Protein AF-A0AA39PSQ3-F1 (afdb_monomer)

Mean predicted aligned error: 8.63 Å

Radius of gyration: 18.93 Å; Cα contacts (8 Å, |Δi|>4): 96; chains: 1; bounding box: 42×69×36 Å

Solvent-accessible surface area (backbone atoms only — not comparable to full-atom values): 8737 Å² total; per-residue (Å²): 140,79,81,84,79,76,73,77,72,77,78,73,75,86,83,54,90,82,29,73,72,53,48,53,54,46,35,54,50,56,72,74,51,85,73,65,94,88,58,78,78,55,67,67,63,64,97,45,91,84,65,68,84,76,54,73,69,38,51,47,46,41,56,69,55,50,44,60,56,47,43,37,71,76,56,42,92,34,72,68,42,53,33,49,48,24,43,38,51,20,53,55,51,74,66,48,94,76,66,50,75,67,45,35,53,51,26,48,54,22,43,53,50,20,56,55,40,46,58,70,74,36,82,88,63,74,91,50,71,68,62,60,54,58,64,52,48,48,79,71,59,118

Organism: NCBI:txid153913

Structure (mmCIF, N/CA/C/O backbone):
data_AF-A0AA39PSQ3-F1
#
_entry.id   AF-A0AA39PSQ3-F1
#
loop_
_atom_site.group_PDB
_atom_site.id
_atom_site.type_symbol
_atom_site.label_atom_id
_atom_site.label_alt_id
_atom_site.label_comp_id
_atom_site.label_asym_id
_atom_site.label_entity_id
_atom_site.label_seq_id
_atom_site.pdbx_PDB_ins_code
_atom_site.Cartn_x
_atom_site.Cartn_y
_atom_site.Cartn_z
_atom_site.occupancy
_atom_site.B_iso_or_equiv
_atom_site.auth_seq_id
_atom_site.auth_comp_id
_atom_site.auth_asym_id
_atom_site.auth_atom_id
_atom_site.pdbx_PDB_model_num
ATOM 1 N N . MET A 1 1 ? -24.515 -46.353 19.311 1.00 41.97 1 MET A N 1
ATOM 2 C CA . MET A 1 1 ? -23.768 -46.010 18.084 1.00 41.97 1 MET A CA 1
ATOM 3 C C . MET A 1 1 ? -24.848 -45.648 17.089 1.00 41.97 1 MET A C 1
ATOM 5 O O . MET A 1 1 ? -25.590 -46.530 16.709 1.00 41.97 1 MET A O 1
ATOM 9 N N . GLU A 1 2 ? -25.235 -44.402 16.881 1.00 37.91 2 GLU A N 1
ATOM 10 C CA . GLU A 1 2 ? -24.428 -43.240 16.537 1.00 37.91 2 GLU A CA 1
ATOM 11 C C . GLU A 1 2 ? -25.300 -42.026 16.902 1.00 37.91 2 GLU A C 1
ATOM 13 O O . GLU A 1 2 ? -26.319 -41.775 16.267 1.00 37.91 2 GLU A O 1
ATOM 18 N N . SER A 1 3 ? -25.005 -41.344 18.006 1.00 34.75 3 SER A N 1
ATOM 19 C CA . SER A 1 3 ? -25.679 -40.088 18.333 1.00 34.75 3 SER A CA 1
ATOM 20 C C . SER A 1 3 ? -25.185 -39.029 17.356 1.00 34.75 3 SER A C 1
ATOM 22 O O . SER A 1 3 ? -23.983 -38.764 17.322 1.00 34.75 3 SER A O 1
ATOM 24 N N . ASP A 1 4 ? -26.105 -38.452 16.587 1.00 40.47 4 ASP A N 1
ATOM 25 C CA . ASP A 1 4 ? -25.915 -37.327 15.675 1.00 40.47 4 ASP A CA 1
ATOM 26 C C . ASP A 1 4 ? -25.220 -36.139 16.361 1.00 40.47 4 ASP A C 1
ATOM 28 O O . ASP A 1 4 ? -25.834 -35.175 16.816 1.00 40.47 4 ASP A O 1
ATOM 32 N N . VAL A 1 5 ? -23.887 -36.176 16.391 1.00 42.00 5 VAL A N 1
ATOM 33 C CA . VAL A 1 5 ? -23.027 -35.022 16.664 1.00 42.00 5 VAL A CA 1
ATOM 34 C C . VAL A 1 5 ? -22.916 -34.213 15.369 1.00 42.00 5 VAL A C 1
ATOM 36 O O . VAL A 1 5 ? -21.839 -34.019 14.810 1.00 42.00 5 VAL A O 1
ATOM 39 N N . LYS A 1 6 ? -24.041 -33.700 14.864 1.00 41.25 6 LYS A N 1
ATOM 40 C CA . LYS A 1 6 ? -24.018 -32.552 13.950 1.00 41.25 6 LYS A CA 1
ATOM 41 C C . LYS A 1 6 ? -23.976 -31.292 14.801 1.00 41.25 6 LYS A C 1
ATOM 43 O O . LYS A 1 6 ? -24.960 -30.592 14.993 1.00 41.25 6 LYS A O 1
ATOM 48 N N . LYS A 1 7 ? -22.782 -31.027 15.333 1.00 39.59 7 LYS A N 1
ATOM 49 C CA . LYS A 1 7 ? -22.413 -29.728 15.889 1.00 39.59 7 LYS A CA 1
ATOM 50 C C . LYS A 1 7 ? -22.456 -28.727 14.735 1.00 39.59 7 LYS A C 1
ATOM 52 O O . LYS A 1 7 ? -21.502 -28.642 13.959 1.00 39.59 7 LYS A O 1
ATOM 57 N N . GLU A 1 8 ? -23.580 -28.030 14.588 1.00 40.62 8 GLU A N 1
ATOM 58 C CA . GLU A 1 8 ? -23.670 -26.815 13.786 1.00 40.62 8 GLU A CA 1
ATOM 59 C C . GLU A 1 8 ? -22.524 -25.904 14.224 1.00 40.62 8 GLU A C 1
ATOM 61 O O . GLU A 1 8 ? -22.486 -25.384 15.338 1.00 40.62 8 GLU A O 1
ATOM 66 N N . ARG A 1 9 ? -21.506 -25.788 13.369 1.00 44.06 9 ARG A N 1
ATOM 67 C CA . ARG A 1 9 ? -20.491 -24.757 13.530 1.00 44.06 9 ARG A CA 1
ATOM 68 C C . ARG A 1 9 ? -21.210 -23.447 13.256 1.00 44.06 9 ARG A C 1
ATOM 70 O O . ARG A 1 9 ? -21.406 -23.103 12.091 1.00 44.06 9 ARG A O 1
ATOM 77 N N . GLU A 1 10 ? -21.624 -22.752 14.313 1.00 45.78 10 GLU A N 1
ATOM 78 C CA . GLU A 1 10 ? -21.962 -21.334 14.242 1.00 45.78 10 GLU A CA 1
ATOM 79 C C . GLU A 1 10 ? -20.878 -20.652 13.403 1.00 45.78 10 GLU A C 1
ATOM 81 O O . GLU A 1 10 ? -19.698 -20.638 13.767 1.00 45.78 10 GLU A O 1
ATOM 86 N N . LYS A 1 11 ? -21.249 -20.175 12.211 1.00 46.22 11 LYS A N 1
ATOM 87 C CA . LYS A 1 11 ? -20.331 -19.426 11.358 1.00 46.22 11 LYS A CA 1
ATOM 88 C C . LYS A 1 11 ? -19.983 -18.153 12.119 1.00 46.22 11 LYS A C 1
ATOM 90 O O . LYS A 1 11 ? -20.808 -17.246 12.209 1.00 46.22 11 LYS A O 1
ATOM 95 N N . ALA A 1 12 ? -18.781 -18.110 12.691 1.00 54.22 12 ALA A N 1
ATOM 96 C CA . ALA A 1 12 ? -18.248 -16.914 13.322 1.00 54.22 12 ALA A CA 1
ATOM 97 C C . ALA A 1 12 ? -18.408 -15.735 12.351 1.00 54.22 12 ALA A C 1
ATOM 99 O O . ALA A 1 12 ? -18.078 -15.852 11.167 1.00 54.22 12 ALA A O 1
ATOM 100 N N . LYS A 1 13 ? -18.968 -14.619 12.836 1.00 59.66 13 LYS A N 1
ATOM 101 C CA . LYS A 1 13 ? -19.128 -13.407 12.024 1.00 59.66 13 LYS A CA 1
ATOM 102 C C . LYS A 1 13 ? -17.762 -13.023 11.440 1.00 59.66 13 LYS A C 1
ATOM 104 O O . LYS A 1 13 ? -16.781 -13.048 12.186 1.00 59.66 13 LYS A O 1
ATOM 109 N N . PRO A 1 14 ? -17.682 -12.665 10.147 1.00 59.44 14 PRO A N 1
ATOM 110 C CA . PRO A 1 14 ? -16.418 -12.281 9.540 1.00 59.44 14 PRO A CA 1
ATOM 111 C C . PRO A 1 14 ? -15.842 -11.076 10.292 1.00 59.44 14 PRO A C 1
ATOM 113 O O . PRO A 1 14 ? -16.447 -10.004 10.349 1.00 59.44 14 PRO A O 1
ATOM 116 N N . CYS A 1 15 ? -14.685 -11.280 10.921 1.00 67.06 15 CYS A N 1
ATOM 117 C CA . CYS A 1 15 ? -13.948 -10.228 11.604 1.00 67.06 15 CYS A CA 1
ATOM 118 C C . CYS A 1 15 ? -13.103 -9.497 10.559 1.00 67.06 15 CYS A C 1
ATOM 120 O O . CYS A 1 15 ? -12.057 -9.984 10.129 1.00 67.06 15 CYS A O 1
ATOM 122 N N . HIS A 1 16 ? -13.593 -8.352 10.092 1.00 79.94 16 HIS A N 1
ATOM 123 C CA . HIS A 1 16 ? -12.875 -7.531 9.125 1.00 79.94 16 HIS A CA 1
ATOM 124 C C . HIS A 1 16 ? -11.819 -6.677 9.832 1.00 79.94 16 HIS A C 1
ATOM 126 O O . HIS A 1 16 ? -12.124 -5.967 10.786 1.00 79.94 16 HIS A O 1
ATOM 132 N N . VAL A 1 17 ? -10.587 -6.716 9.322 1.00 83.00 17 VAL A N 1
ATOM 133 C CA . VAL A 1 17 ? -9.443 -5.947 9.850 1.00 83.00 17 VAL A CA 1
ATOM 134 C C . VAL A 1 17 ? -9.703 -4.440 9.769 1.00 83.00 17 VAL A C 1
ATOM 136 O O . VAL A 1 17 ? -9.449 -3.714 10.722 1.00 83.00 17 VAL A O 1
ATOM 139 N N . LEU A 1 18 ? -10.300 -3.982 8.666 1.00 82.38 18 LEU A N 1
ATOM 140 C CA . LEU A 1 18 ? -10.872 -2.640 8.526 1.00 82.38 18 LEU A CA 1
ATOM 141 C C . LEU A 1 18 ? -12.378 -2.686 8.811 1.00 82.38 18 LEU A C 1
ATOM 143 O O . LEU A 1 18 ? -13.209 -2.450 7.937 1.00 82.38 18 LEU A O 1
ATOM 147 N N . GLY A 1 19 ? -12.727 -3.094 10.029 1.00 84.88 19 GLY A N 1
ATOM 148 C CA . GLY A 1 19 ? -14.108 -3.113 10.499 1.00 84.88 19 GLY A CA 1
ATOM 149 C C . GLY A 1 19 ? -14.673 -1.707 10.718 1.00 84.88 19 GLY A C 1
ATOM 150 O O . GLY A 1 19 ? -13.952 -0.711 10.683 1.00 84.88 19 GLY A O 1
ATOM 151 N N . LYS A 1 20 ? -15.979 -1.631 11.002 1.00 84.88 20 LYS A N 1
ATOM 152 C CA . LYS A 1 20 ? -16.702 -0.362 11.187 1.00 84.88 20 LYS A CA 1
ATOM 153 C C . LYS A 1 20 ? -16.042 0.559 12.223 1.00 84.88 20 LYS A C 1
ATOM 155 O O . LYS A 1 20 ? -15.812 1.721 11.921 1.00 84.88 20 LYS A O 1
ATOM 160 N N . SER A 1 21 ? -15.670 0.027 13.388 1.00 86.25 21 SER A N 1
ATOM 161 C CA . SER A 1 21 ? -15.029 0.809 14.456 1.00 86.25 21 SER A CA 1
ATOM 162 C C . SER A 1 21 ? -13.671 1.387 14.049 1.00 86.25 21 SER A C 1
ATOM 164 O O . SER A 1 21 ? -13.341 2.508 14.414 1.00 86.25 21 SER A O 1
ATOM 166 N N . VAL A 1 22 ? -12.885 0.639 13.270 1.00 87.50 22 VAL A N 1
ATOM 167 C CA . VAL A 1 22 ? -11.578 1.093 12.770 1.00 87.50 22 VAL A CA 1
ATOM 168 C C . VAL A 1 22 ? -11.757 2.223 11.762 1.00 87.50 22 VAL A C 1
ATOM 170 O O . VAL A 1 22 ? -11.033 3.212 11.816 1.00 87.50 22 VAL A O 1
ATOM 173 N N . ILE A 1 23 ? -12.733 2.093 10.859 1.00 86.38 23 ILE A N 1
ATOM 174 C CA . ILE A 1 23 ? -13.050 3.149 9.894 1.00 86.38 23 ILE A CA 1
ATOM 175 C C . ILE A 1 23 ? -13.531 4.411 10.616 1.00 86.38 23 ILE A C 1
ATOM 177 O O . ILE A 1 23 ? -13.048 5.486 10.294 1.00 86.38 23 ILE A O 1
ATOM 181 N N . GLU A 1 24 ? -14.402 4.300 11.619 1.00 87.88 24 GLU A N 1
ATOM 182 C CA . GLU A 1 24 ? -14.871 5.455 12.405 1.00 87.88 24 GLU A CA 1
ATOM 183 C C . GLU A 1 24 ? -13.714 6.200 13.095 1.00 87.88 24 GLU A C 1
ATOM 185 O O . GLU A 1 24 ? -13.651 7.429 13.046 1.00 87.88 24 GLU A O 1
ATOM 190 N N . GLU A 1 25 ? -12.750 5.474 13.666 1.00 88.69 25 GLU A N 1
ATOM 191 C CA . GLU A 1 25 ? -11.540 6.073 14.242 1.00 88.69 25 GLU A CA 1
ATOM 192 C C . GLU A 1 25 ? -10.681 6.791 13.192 1.00 88.69 25 GLU A C 1
ATOM 194 O O . GLU A 1 25 ? -10.207 7.902 13.426 1.00 88.69 25 GLU A O 1
ATOM 199 N N . ILE A 1 26 ? -10.520 6.193 12.010 1.00 85.62 26 ILE A N 1
ATOM 200 C CA . ILE A 1 26 ? -9.804 6.813 10.889 1.00 85.62 26 ILE A CA 1
ATOM 201 C C . ILE A 1 26 ? -10.513 8.096 10.431 1.00 85.62 26 ILE A C 1
ATOM 203 O O . ILE A 1 26 ? -9.867 9.120 10.214 1.00 85.62 26 ILE A O 1
ATOM 207 N N . GLN A 1 27 ? -11.839 8.073 10.302 1.00 84.75 27 GLN A N 1
ATOM 208 C CA . GLN A 1 27 ? -12.624 9.240 9.894 1.00 84.75 27 GLN A CA 1
ATOM 209 C C . GLN A 1 27 ? -12.484 10.385 10.901 1.00 84.75 27 GLN A C 1
ATOM 211 O O . GLN A 1 27 ? -12.251 11.528 10.508 1.00 84.75 27 GLN A O 1
ATOM 216 N N . LYS A 1 28 ? -12.517 10.066 12.198 1.00 86.44 28 LYS A N 1
ATOM 217 C CA . LYS A 1 28 ? -12.272 11.032 13.272 1.00 86.44 28 LYS A CA 1
ATOM 218 C C . LYS A 1 28 ? -10.866 11.632 13.202 1.00 86.44 28 LYS A C 1
ATOM 220 O O . LYS A 1 28 ? -10.693 12.833 13.401 1.00 86.44 28 LYS A O 1
ATOM 225 N N . ASP A 1 29 ? -9.849 10.836 12.885 1.00 84.88 29 ASP A N 1
ATOM 226 C CA . ASP A 1 29 ? -8.494 11.359 12.688 1.00 84.88 29 ASP A CA 1
ATOM 227 C C . ASP A 1 29 ? -8.409 12.275 11.461 1.00 84.88 29 ASP A C 1
ATOM 229 O O . ASP A 1 29 ? -7.729 13.303 11.497 1.00 84.88 29 ASP A O 1
ATOM 233 N N . MET A 1 30 ? -9.107 11.936 10.373 1.00 83.44 30 MET A N 1
ATOM 234 C CA . MET A 1 30 ? -9.156 12.761 9.162 1.00 83.44 30 MET A CA 1
ATOM 235 C C . MET A 1 30 ? -9.795 14.128 9.412 1.00 83.44 30 MET A C 1
ATOM 237 O O . MET A 1 30 ? -9.340 15.118 8.837 1.00 83.44 30 MET A O 1
ATOM 241 N N . GLU A 1 31 ? -10.815 14.201 10.270 1.00 83.69 31 GLU A N 1
ATOM 242 C CA . GLU A 1 31 ? -11.445 15.465 10.672 1.00 83.69 31 GLU A CA 1
ATOM 243 C C . GLU A 1 31 ? -10.469 16.391 11.399 1.00 83.69 31 GLU A C 1
ATOM 245 O O . GLU A 1 31 ? -10.460 17.596 11.148 1.00 83.69 31 GLU A O 1
ATOM 250 N N . ASN A 1 32 ? -9.609 15.816 12.242 1.00 83.12 32 ASN A N 1
ATOM 251 C CA . ASN A 1 32 ? -8.614 16.547 13.026 1.00 83.12 32 ASN A CA 1
ATOM 252 C C . ASN A 1 32 ? -7.299 16.801 12.264 1.00 83.12 32 ASN A C 1
ATOM 254 O O . ASN A 1 32 ? -6.424 17.516 12.753 1.00 83.12 32 ASN A O 1
ATOM 258 N N . SER A 1 33 ? -7.141 16.225 11.069 1.00 78.81 33 SER A N 1
ATOM 259 C CA . SER A 1 33 ? -5.932 16.354 10.256 1.00 78.81 33 SER A CA 1
ATOM 260 C C . SER A 1 33 ? -5.954 17.633 9.418 1.00 78.81 33 SER A C 1
ATOM 262 O O . SER A 1 33 ? -6.863 17.860 8.614 1.00 78.81 33 SER A O 1
ATOM 264 N N . VAL A 1 34 ? -4.897 18.440 9.532 1.00 77.06 34 VAL A N 1
ATOM 265 C CA . VAL A 1 34 ? -4.652 19.575 8.633 1.00 77.06 34 VAL A CA 1
ATOM 266 C C . VAL A 1 34 ? -3.884 19.070 7.413 1.00 77.06 34 VAL A C 1
ATOM 268 O O . VAL A 1 34 ? -2.736 18.645 7.523 1.00 77.06 34 VAL A O 1
ATOM 271 N N . LEU A 1 35 ? -4.525 19.098 6.244 1.00 72.12 35 LEU A N 1
ATOM 272 C CA . LEU A 1 35 ? -3.884 18.775 4.969 1.00 72.12 35 LEU A CA 1
ATOM 273 C C . LEU A 1 35 ? -3.247 20.026 4.355 1.00 72.12 35 LEU A C 1
ATOM 275 O O . LEU A 1 35 ? -3.733 21.141 4.542 1.00 72.12 35 LEU A O 1
ATOM 279 N N . LEU A 1 36 ? -2.178 19.831 3.580 1.00 64.44 36 LEU A N 1
ATOM 280 C CA . LEU A 1 36 ? -1.602 20.896 2.760 1.00 64.44 36 LEU A CA 1
ATOM 281 C C . LEU A 1 36 ? -2.639 21.396 1.741 1.00 64.44 36 LEU A C 1
ATOM 283 O O . LEU A 1 36 ? -3.360 20.600 1.141 1.00 64.44 36 LEU A O 1
ATOM 287 N N . LEU A 1 37 ? -2.658 22.712 1.505 1.00 58.72 37 LEU A N 1
ATOM 288 C CA . LEU A 1 37 ? -3.675 23.434 0.722 1.00 58.72 37 LEU A CA 1
ATOM 289 C C . LEU A 1 37 ? -3.892 22.916 -0.721 1.00 58.72 37 LEU A C 1
ATOM 291 O O . LEU A 1 37 ? -4.920 23.203 -1.322 1.00 58.72 37 LEU A O 1
ATOM 295 N N . SER A 1 38 ? -2.931 22.169 -1.277 1.00 59.41 38 SER A N 1
ATOM 296 C CA . SER A 1 38 ? -2.941 21.650 -2.658 1.00 59.41 38 SER A CA 1
ATOM 297 C C . SER A 1 38 ? -3.527 20.232 -2.793 1.00 59.41 38 SER A C 1
ATOM 299 O O . SER A 1 38 ? -3.659 19.700 -3.894 1.00 59.41 38 SER A O 1
ATOM 301 N N . LEU A 1 39 ? -3.867 19.568 -1.685 1.00 66.81 39 LEU A N 1
ATOM 302 C CA . LEU A 1 39 ? -4.394 18.205 -1.729 1.00 66.81 39 LEU A CA 1
ATOM 303 C C . LEU A 1 39 ? -5.914 18.212 -1.914 1.00 66.81 39 LEU A C 1
ATOM 305 O O . LEU A 1 39 ? -6.644 18.853 -1.158 1.00 66.81 39 LEU A O 1
ATOM 309 N N . ILE A 1 40 ? -6.405 17.438 -2.887 1.00 66.69 40 ILE A N 1
ATOM 310 C CA . ILE A 1 40 ? -7.837 17.146 -3.018 1.00 66.69 40 ILE A CA 1
ATOM 311 C C . ILE A 1 40 ? -8.282 16.453 -1.729 1.00 66.69 40 ILE A C 1
ATOM 313 O O . ILE A 1 40 ? -7.785 15.381 -1.394 1.00 66.69 40 ILE A O 1
ATOM 317 N N . ARG A 1 41 ? -9.213 17.047 -0.979 1.00 68.88 41 ARG A N 1
ATOM 318 C CA . ARG A 1 41 ? -9.648 16.442 0.282 1.00 68.88 41 ARG A CA 1
ATOM 319 C C . ARG A 1 41 ? -10.311 15.097 -0.009 1.00 68.88 41 ARG A C 1
ATOM 321 O O . ARG A 1 41 ? -11.327 15.036 -0.707 1.00 68.88 41 ARG A O 1
ATOM 328 N N . ALA A 1 42 ? -9.729 14.023 0.521 1.00 72.44 42 ALA A N 1
ATOM 329 C CA . ALA A 1 42 ? -10.410 12.744 0.540 1.00 72.44 42 ALA A CA 1
ATOM 330 C C . ALA A 1 42 ? -11.697 12.910 1.358 1.00 72.44 42 ALA A C 1
ATOM 332 O O . ALA A 1 42 ? -11.685 13.553 2.413 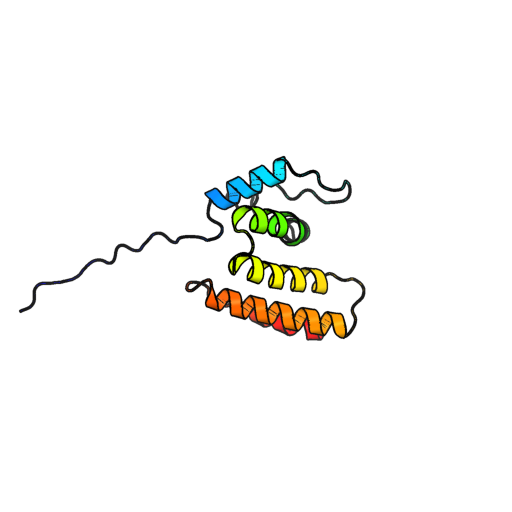1.00 72.44 42 ALA A O 1
ATOM 333 N N . PRO A 1 43 ? -12.823 12.396 0.865 1.00 77.56 43 PRO A N 1
ATOM 334 C CA . PRO A 1 43 ? -14.067 12.544 1.586 1.00 77.56 43 PRO A CA 1
ATOM 335 C C . PRO A 1 43 ? -14.046 11.791 2.912 1.00 77.56 43 PRO A C 1
ATOM 337 O O . PRO A 1 43 ? -13.498 10.699 2.964 1.00 77.56 43 PRO A O 1
ATOM 340 N N . LEU A 1 44 ? -14.686 12.341 3.944 1.00 77.19 44 LEU A N 1
ATOM 341 C CA . LEU A 1 44 ? -14.686 11.762 5.291 1.00 77.19 44 LEU A CA 1
ATOM 342 C C . LEU A 1 44 ? -15.503 10.469 5.379 1.00 77.19 44 LEU A C 1
ATOM 344 O O . LEU A 1 44 ? -15.052 9.499 5.957 1.00 77.19 44 LEU A O 1
ATOM 348 N N . ASP A 1 45 ? -16.652 10.385 4.724 1.00 76.06 45 ASP A N 1
ATOM 349 C CA . ASP A 1 45 ? -17.561 9.230 4.732 1.00 76.06 45 ASP A CA 1
ATOM 350 C C . ASP A 1 45 ? -17.146 8.109 3.753 1.00 76.06 45 ASP A C 1
ATOM 352 O O . ASP A 1 45 ? -17.974 7.324 3.279 1.00 76.06 45 ASP A O 1
ATOM 356 N N . TRP A 1 46 ? -15.856 8.008 3.423 1.00 77.50 46 TRP A N 1
ATOM 357 C CA . TRP A 1 46 ? -15.326 6.888 2.646 1.00 77.50 46 TRP A CA 1
ATOM 358 C C . TRP A 1 46 ? -15.438 5.566 3.417 1.00 77.50 46 TRP A C 1
ATOM 360 O O . TRP A 1 46 ? -15.420 5.534 4.644 1.00 77.50 46 TRP A O 1
ATOM 370 N N . GLY A 1 47 ? -15.617 4.460 2.689 1.00 71.31 47 GLY A N 1
ATOM 371 C CA . GLY A 1 47 ? -15.880 3.150 3.298 1.00 71.31 47 GLY A CA 1
ATOM 372 C C . GLY A 1 47 ? -17.321 2.956 3.795 1.00 71.31 47 GLY A C 1
ATOM 373 O O . GLY A 1 47 ? -17.652 1.871 4.267 1.00 71.31 47 GLY A O 1
ATOM 374 N N . THR A 1 48 ? -18.198 3.958 3.650 1.00 74.62 48 THR A N 1
ATOM 375 C CA . THR A 1 48 ? -19.639 3.819 3.912 1.00 74.62 48 THR A CA 1
ATOM 376 C C . THR A 1 48 ? -20.399 3.388 2.655 1.00 74.62 48 THR A C 1
ATOM 378 O O . THR A 1 48 ? -20.013 3.712 1.530 1.00 74.62 48 THR A O 1
ATOM 381 N N . MET A 1 49 ? -21.517 2.674 2.829 1.00 65.00 49 MET A N 1
ATOM 382 C CA . MET A 1 49 ? -22.359 2.244 1.701 1.00 65.00 49 MET A CA 1
ATOM 383 C C . MET A 1 49 ? -23.030 3.420 0.965 1.00 65.00 49 MET A C 1
ATOM 385 O O . MET A 1 49 ? -23.368 3.284 -0.207 1.00 65.00 49 MET A O 1
ATOM 389 N N . CYS A 1 50 ? -23.201 4.573 1.622 1.00 63.03 50 CYS A N 1
ATOM 390 C CA . CYS A 1 50 ? -23.939 5.721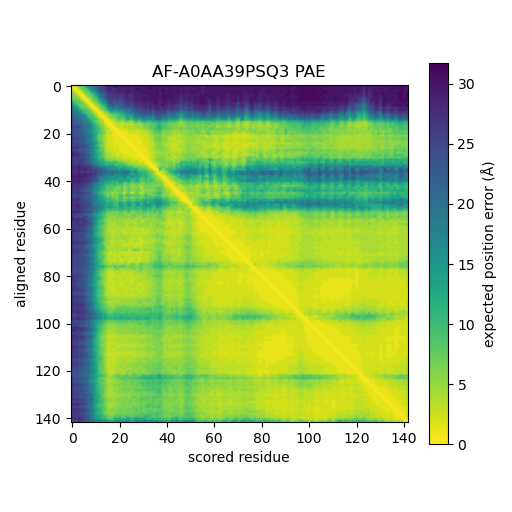 1.084 1.00 63.03 50 CYS A CA 1
ATOM 391 C C . CYS A 1 50 ? -23.149 6.561 0.065 1.00 63.03 50 CYS A C 1
ATOM 393 O O . CYS A 1 50 ? -23.754 7.228 -0.769 1.00 63.03 50 CYS A O 1
ATOM 395 N N . ARG A 1 51 ? -21.811 6.543 0.112 1.00 65.62 51 ARG A N 1
ATOM 396 C CA . ARG A 1 51 ? -20.954 7.459 -0.664 1.00 65.62 51 ARG A CA 1
ATOM 397 C C . ARG A 1 51 ? -20.827 7.118 -2.154 1.00 65.62 51 ARG A C 1
ATOM 399 O O . ARG A 1 51 ? -20.553 7.995 -2.972 1.00 65.62 51 ARG A O 1
ATOM 406 N N . GLY A 1 52 ? -20.991 5.854 -2.529 1.00 70.75 52 GLY A N 1
ATOM 407 C CA . GLY A 1 52 ? -20.733 5.416 -3.902 1.00 70.75 52 GLY A CA 1
ATOM 408 C C . GLY A 1 52 ? -19.234 5.357 -4.243 1.00 70.75 52 GLY A C 1
ATOM 409 O O . GLY A 1 52 ? -18.408 4.998 -3.405 1.00 70.75 52 GLY A O 1
ATOM 410 N N . LYS A 1 53 ? -18.872 5.630 -5.505 1.00 79.06 53 LYS A N 1
ATOM 411 C CA . LYS A 1 53 ? -17.512 5.398 -6.032 1.00 79.06 53 LYS A CA 1
ATOM 412 C C . LYS A 1 53 ? -16.559 6.547 -5.688 1.00 79.06 53 LYS A C 1
ATOM 414 O O . LYS A 1 53 ? -16.890 7.710 -5.887 1.00 79.06 53 LYS A O 1
ATOM 419 N N . LEU A 1 54 ? -15.351 6.203 -5.250 1.00 84.00 54 LEU A N 1
ATOM 420 C CA . LEU A 1 54 ? -14.240 7.144 -5.098 1.00 84.00 54 LEU A CA 1
ATOM 421 C C . LEU A 1 54 ? -13.459 7.278 -6.409 1.00 84.00 54 LEU A C 1
ATOM 423 O O . LEU A 1 54 ? -13.297 6.295 -7.139 1.00 84.00 54 LEU A O 1
ATOM 427 N N . SER A 1 55 ? -12.946 8.479 -6.683 1.00 84.75 55 SER A N 1
ATOM 428 C CA . SER A 1 55 ? -12.010 8.692 -7.788 1.00 84.75 55 SER A CA 1
ATOM 429 C C . SER A 1 55 ? -10.649 8.058 -7.489 1.00 84.75 55 SER A C 1
ATOM 431 O O . SER A 1 55 ? -10.303 7.777 -6.338 1.00 84.75 55 SER A O 1
ATOM 433 N N . VAL A 1 56 ? -9.848 7.853 -8.536 1.00 81.69 56 VAL A N 1
ATOM 434 C CA . VAL A 1 56 ? -8.480 7.331 -8.400 1.00 81.69 56 VAL A CA 1
ATOM 435 C C . VAL A 1 56 ? -7.628 8.246 -7.516 1.00 81.69 56 VAL A C 1
ATOM 437 O O . VAL A 1 56 ? -6.921 7.763 -6.634 1.00 81.69 56 VAL A O 1
ATOM 440 N N . ASP A 1 57 ? -7.747 9.565 -7.682 1.00 83.69 57 ASP A N 1
ATOM 441 C CA . ASP A 1 57 ? -7.010 10.535 -6.866 1.00 83.69 57 ASP A CA 1
ATOM 442 C C . ASP A 1 57 ? -7.434 10.510 -5.391 1.00 83.69 57 ASP A C 1
ATOM 444 O O . ASP A 1 57 ? -6.589 10.626 -4.504 1.00 83.69 57 ASP A O 1
ATOM 448 N N . GLN A 1 58 ? -8.726 10.306 -5.109 1.00 86.50 58 GLN A N 1
ATOM 449 C CA . GLN A 1 58 ? -9.216 10.161 -3.735 1.00 86.50 58 GLN A CA 1
ATOM 450 C C . GLN A 1 58 ? -8.666 8.891 -3.083 1.00 86.50 58 GLN A C 1
ATOM 452 O O . GLN A 1 58 ? -8.177 8.947 -1.955 1.00 86.50 58 GLN A O 1
ATOM 457 N N . TRP A 1 59 ? -8.688 7.763 -3.801 1.00 85.56 59 TRP A N 1
ATOM 458 C CA . TRP A 1 59 ? -8.072 6.523 -3.327 1.00 85.56 59 TRP A CA 1
ATOM 459 C C . TRP A 1 59 ? -6.579 6.689 -3.065 1.00 85.56 59 TRP A C 1
ATOM 461 O O . TRP A 1 59 ? -6.091 6.209 -2.044 1.00 85.56 59 TRP A O 1
ATOM 471 N N . ARG A 1 60 ? -5.863 7.402 -3.943 1.00 85.88 60 ARG A N 1
ATOM 472 C CA . ARG A 1 60 ? -4.441 7.694 -3.747 1.00 85.88 60 ARG A CA 1
ATOM 473 C C . ARG A 1 60 ? -4.216 8.392 -2.412 1.00 85.88 60 ARG A C 1
ATOM 475 O O . ARG A 1 60 ? -3.443 7.891 -1.611 1.00 85.88 60 ARG A O 1
ATOM 482 N N . ILE A 1 61 ? -4.924 9.487 -2.149 1.00 87.06 61 ILE A N 1
ATOM 483 C CA . ILE A 1 61 ? -4.742 10.289 -0.929 1.00 87.06 61 ILE A CA 1
ATOM 484 C C . ILE A 1 61 ? -5.069 9.487 0.335 1.00 87.06 61 ILE A C 1
ATOM 486 O O . ILE A 1 61 ? -4.335 9.556 1.321 1.00 87.06 61 ILE A O 1
ATOM 490 N N . ILE A 1 62 ? -6.125 8.673 0.301 1.00 87.69 62 ILE A N 1
ATOM 491 C CA . ILE A 1 62 ? -6.466 7.778 1.415 1.00 87.69 62 ILE A CA 1
ATOM 492 C C . ILE A 1 62 ? -5.321 6.793 1.679 1.00 87.69 62 ILE A C 1
ATOM 494 O O . ILE A 1 62 ? -4.863 6.676 2.815 1.00 87.69 62 ILE A O 1
ATOM 498 N N . CYS A 1 63 ? -4.824 6.122 0.640 1.00 88.56 63 CYS A N 1
ATOM 499 C CA . CYS A 1 63 ? -3.813 5.077 0.778 1.00 88.56 63 CYS A CA 1
ATOM 500 C C . CYS A 1 63 ? -2.401 5.597 1.066 1.00 88.56 63 CYS A C 1
ATOM 502 O O . CYS A 1 63 ? -1.635 4.886 1.712 1.00 88.56 63 CYS A O 1
ATOM 504 N N . THR A 1 64 ? -2.041 6.798 0.606 1.00 89.38 64 THR A N 1
ATOM 505 C CA . THR A 1 64 ? -0.676 7.328 0.753 1.00 89.38 64 THR A CA 1
ATOM 506 C C . THR A 1 64 ? -0.512 8.328 1.888 1.00 89.38 64 THR A C 1
ATOM 508 O O . THR A 1 64 ? 0.595 8.492 2.383 1.00 89.38 64 THR A O 1
ATOM 511 N N . ILE A 1 65 ? -1.582 8.981 2.344 1.00 87.06 65 ILE A N 1
ATOM 512 C CA . ILE A 1 65 ? -1.483 10.004 3.396 1.00 87.06 65 ILE A CA 1
ATOM 513 C C . ILE A 1 65 ? -2.185 9.533 4.662 1.00 87.06 65 ILE A C 1
ATOM 515 O O . ILE A 1 65 ? -1.566 9.427 5.717 1.00 87.06 65 ILE A O 1
ATOM 519 N N . HIS A 1 66 ? -3.475 9.221 4.564 1.00 88.12 66 HIS A N 1
ATOM 520 C CA . HIS A 1 66 ? -4.286 8.951 5.748 1.00 88.12 66 HIS A CA 1
ATOM 521 C C . HIS A 1 66 ? -3.968 7.588 6.371 1.00 88.12 66 HIS A C 1
ATOM 523 O O . HIS A 1 66 ? -3.629 7.506 7.552 1.00 88.12 66 HIS A O 1
ATOM 529 N N . LEU A 1 67 ? -4.015 6.518 5.573 1.00 90.12 67 LEU A N 1
ATOM 530 C CA . LEU A 1 67 ? -3.847 5.158 6.078 1.00 90.12 67 LEU A CA 1
ATOM 531 C C . LEU A 1 67 ? -2.481 4.891 6.733 1.00 90.12 67 LEU A C 1
ATOM 533 O O . LEU A 1 67 ? -2.488 4.347 7.834 1.00 90.12 67 LEU A O 1
ATOM 537 N N . PRO A 1 68 ? -1.316 5.279 6.175 1.00 91.31 68 PRO A N 1
ATOM 538 C CA . PRO A 1 68 ? -0.037 5.005 6.832 1.00 91.31 68 PRO A CA 1
ATOM 539 C C . PRO A 1 68 ? 0.044 5.610 8.239 1.00 91.31 68 PRO A C 1
ATOM 541 O O . PRO A 1 68 ? 0.475 4.941 9.175 1.00 91.31 68 PRO A O 1
ATOM 544 N N . ILE A 1 69 ? -0.423 6.850 8.409 1.00 89.62 69 ILE A N 1
ATOM 545 C CA . ILE A 1 69 ? -0.376 7.568 9.689 1.00 89.62 69 ILE A CA 1
ATOM 546 C C . ILE A 1 69 ? -1.339 6.925 10.693 1.00 89.62 69 ILE A C 1
ATOM 548 O O . ILE A 1 69 ? -0.968 6.621 11.829 1.00 89.62 69 ILE A O 1
ATOM 552 N N . MET A 1 70 ? -2.577 6.684 10.268 1.00 90.69 70 MET A N 1
ATOM 553 C CA . MET A 1 70 ? -3.645 6.228 11.159 1.00 90.69 70 MET A CA 1
ATOM 554 C C . MET A 1 70 ? -3.486 4.758 11.536 1.00 90.69 70 MET A C 1
ATOM 556 O O . MET A 1 70 ? -3.685 4.397 12.693 1.00 90.69 70 MET A O 1
ATOM 560 N N . LEU A 1 71 ? -3.059 3.901 10.605 1.00 91.88 71 LEU A N 1
ATOM 561 C CA . LEU A 1 71 ? -2.813 2.492 10.909 1.00 91.88 71 LEU A CA 1
ATOM 562 C C . LEU A 1 71 ? -1.634 2.322 11.876 1.00 91.88 71 LEU A C 1
ATOM 564 O O . LEU A 1 71 ? -1.708 1.482 12.773 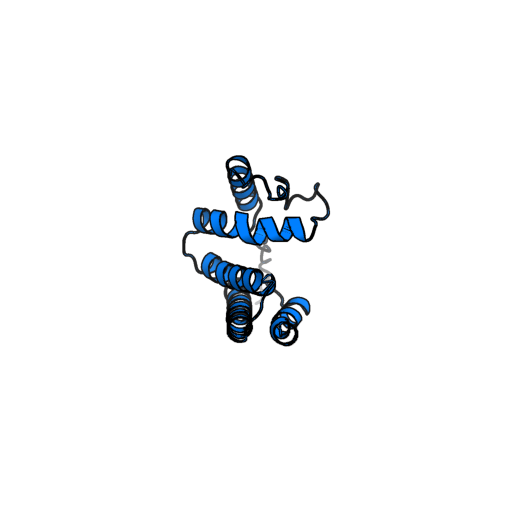1.00 91.88 71 LEU A O 1
ATOM 568 N N . VAL A 1 72 ? -0.586 3.149 11.763 1.00 93.06 72 VAL A N 1
ATOM 569 C CA . VAL A 1 72 ? 0.506 3.188 12.752 1.00 93.06 72 VAL A CA 1
ATOM 570 C C . VAL A 1 72 ? -0.012 3.642 14.120 1.00 93.06 72 VAL A C 1
ATOM 572 O O . VAL A 1 72 ? 0.345 3.028 15.123 1.00 93.06 72 VAL A O 1
ATOM 575 N N . ARG A 1 73 ? -0.879 4.663 14.187 1.00 92.88 73 ARG A N 1
ATOM 576 C CA . ARG A 1 73 ? -1.498 5.110 15.451 1.00 92.88 73 ARG A CA 1
ATOM 577 C C . ARG A 1 73 ? -2.327 4.001 16.104 1.00 92.88 73 ARG A C 1
ATOM 579 O O . ARG A 1 73 ? -2.214 3.787 17.307 1.00 92.88 73 ARG A O 1
ATOM 586 N N . LEU A 1 74 ? -3.157 3.314 15.320 1.00 90.56 74 LEU A N 1
ATOM 587 C CA . LEU A 1 74 ? -4.113 2.324 15.821 1.00 90.56 74 LEU A CA 1
ATOM 588 C C . LEU A 1 74 ? -3.459 0.993 16.197 1.00 90.56 74 LEU A C 1
ATOM 590 O O . LEU A 1 74 ? -3.857 0.371 17.179 1.00 90.56 74 LEU A O 1
ATOM 594 N N . TRP A 1 75 ? -2.484 0.531 15.414 1.00 92.69 75 TRP A N 1
ATOM 595 C CA . TRP A 1 75 ? -1.938 -0.826 15.538 1.00 92.69 75 TRP A CA 1
ATOM 596 C C . TRP A 1 75 ? -0.434 -0.868 15.819 1.00 92.69 75 TRP A C 1
ATOM 598 O O . TRP A 1 75 ? 0.143 -1.958 15.882 1.00 92.69 75 TRP A O 1
ATOM 608 N N . GLY A 1 76 ? 0.222 0.283 15.973 1.00 92.50 76 GLY A N 1
ATOM 609 C CA . GLY A 1 76 ? 1.665 0.372 16.183 1.00 92.50 76 GLY A CA 1
ATOM 610 C C . GLY A 1 76 ? 2.468 -0.278 15.053 1.00 92.50 76 GLY A C 1
ATOM 611 O O . GLY A 1 76 ? 2.015 -0.405 13.918 1.00 92.50 76 GLY A O 1
ATOM 612 N N . LEU A 1 77 ? 3.672 -0.762 15.363 1.00 91.88 77 LEU A N 1
ATOM 613 C CA . LEU A 1 77 ? 4.550 -1.449 14.400 1.00 91.88 77 LEU A CA 1
ATOM 614 C C . LEU A 1 77 ? 4.194 -2.937 14.211 1.00 91.88 77 LEU A C 1
ATOM 616 O O . LEU A 1 77 ? 5.079 -3.795 14.110 1.00 91.88 77 LEU A O 1
ATOM 620 N N . SER A 1 78 ? 2.897 -3.252 14.179 1.00 94.81 78 SER A N 1
ATOM 621 C CA . SER A 1 78 ? 2.396 -4.611 13.952 1.00 94.81 78 SER A CA 1
ATOM 622 C C . SER A 1 78 ? 2.779 -5.151 12.568 1.00 94.81 78 SER A C 1
ATOM 624 O O . SER A 1 78 ? 3.118 -4.404 11.647 1.00 94.81 78 SER A O 1
ATOM 626 N N . LEU A 1 79 ? 2.683 -6.473 12.391 1.00 95.06 79 LEU A N 1
ATOM 627 C CA . LEU A 1 79 ? 2.913 -7.109 11.088 1.00 95.06 79 LEU A CA 1
ATOM 628 C C . LEU A 1 79 ? 1.937 -6.610 10.011 1.00 95.06 79 LEU A C 1
ATOM 630 O O . LEU A 1 79 ? 2.330 -6.494 8.855 1.00 95.06 79 LEU A O 1
ATOM 634 N N . MET A 1 80 ? 0.702 -6.257 10.385 1.00 94.19 80 MET A N 1
ATOM 635 C CA . MET A 1 80 ? -0.285 -5.685 9.460 1.00 94.19 80 MET A CA 1
ATOM 636 C C . MET A 1 80 ? 0.150 -4.314 8.947 1.00 94.19 80 MET A C 1
ATOM 638 O O . MET A 1 80 ? 0.068 -4.054 7.750 1.00 94.19 80 MET A O 1
ATOM 642 N N . VAL A 1 81 ? 0.666 -3.463 9.836 1.00 95.75 81 VAL A N 1
ATOM 643 C CA . VAL A 1 81 ? 1.180 -2.141 9.461 1.00 95.75 81 VAL A CA 1
ATOM 644 C C . VAL A 1 81 ? 2.432 -2.272 8.605 1.00 95.75 81 VAL A C 1
ATOM 646 O O . VAL A 1 81 ? 2.529 -1.607 7.582 1.00 95.75 81 VAL A O 1
ATOM 649 N N . LYS A 1 82 ? 3.356 -3.177 8.948 1.00 96.50 82 LYS A N 1
ATOM 650 C CA . LYS A 1 82 ? 4.537 -3.455 8.112 1.00 96.50 82 LYS A CA 1
ATOM 651 C C . LYS A 1 82 ? 4.144 -3.920 6.708 1.00 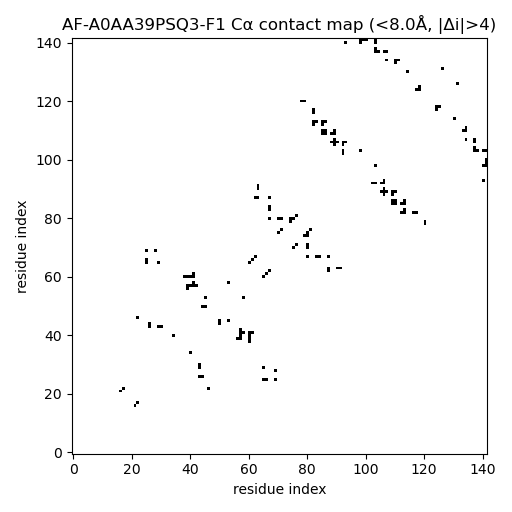96.50 82 LYS A C 1
ATOM 653 O O . LYS A 1 82 ? 4.653 -3.383 5.732 1.00 96.50 82 LYS A O 1
ATOM 658 N N . ASN A 1 83 ? 3.188 -4.843 6.611 1.00 97.06 83 ASN A N 1
ATOM 659 C CA . ASN A 1 83 ? 2.657 -5.302 5.331 1.00 97.06 83 ASN A CA 1
ATOM 660 C C . ASN A 1 83 ? 2.004 -4.159 4.535 1.00 97.06 83 ASN A C 1
ATOM 662 O O . ASN A 1 83 ? 2.201 -4.048 3.329 1.00 97.06 83 ASN A O 1
ATOM 666 N N . PHE A 1 84 ? 1.253 -3.280 5.202 1.00 96.00 84 PHE A N 1
ATOM 667 C CA . PHE A 1 84 ? 0.690 -2.097 4.557 1.00 96.00 84 PHE A CA 1
ATOM 668 C C . PHE A 1 84 ? 1.773 -1.110 4.093 1.00 96.00 84 PHE A C 1
ATOM 670 O O . PHE A 1 84 ? 1.638 -0.522 3.026 1.00 96.00 84 PHE A O 1
ATOM 677 N N . MET A 1 85 ? 2.870 -0.958 4.839 1.00 96.56 85 MET A N 1
ATOM 678 C CA . MET A 1 85 ? 3.993 -0.108 4.432 1.00 96.56 85 MET A CA 1
ATOM 679 C C . MET A 1 85 ? 4.705 -0.632 3.179 1.00 96.56 85 MET A C 1
ATOM 681 O O . MET A 1 85 ? 5.133 0.172 2.353 1.00 96.56 85 MET A O 1
ATOM 685 N N . ASP A 1 86 ? 4.786 -1.953 2.990 1.00 97.56 86 ASP A N 1
ATOM 686 C CA . ASP A 1 86 ? 5.255 -2.530 1.725 1.00 97.56 86 ASP A CA 1
ATOM 687 C C . ASP A 1 86 ? 4.329 -2.133 0.558 1.00 97.56 86 ASP A C 1
ATOM 689 O O . ASP A 1 86 ? 4.809 -1.699 -0.489 1.00 97.56 86 ASP A O 1
ATOM 693 N N . LEU A 1 87 ? 3.002 -2.169 0.743 1.00 95.81 87 LEU A N 1
ATOM 694 C CA . LEU A 1 87 ? 2.062 -1.667 -0.270 1.00 95.81 87 LEU A CA 1
ATOM 695 C C . LEU A 1 87 ? 2.245 -0.169 -0.531 1.00 95.81 87 LEU A C 1
ATOM 697 O O . LEU A 1 87 ? 2.323 0.242 -1.688 1.00 95.81 87 LEU A O 1
ATOM 701 N N . TYR A 1 88 ? 2.324 0.639 0.529 1.00 95.56 88 TYR A N 1
ATOM 702 C CA . TYR A 1 88 ? 2.550 2.080 0.435 1.00 95.56 88 TYR A CA 1
ATOM 703 C C . TYR A 1 88 ? 3.794 2.382 -0.404 1.00 95.56 88 TYR A C 1
ATOM 705 O O . TYR A 1 88 ? 3.729 3.191 -1.327 1.00 95.56 88 TYR A O 1
ATOM 713 N N . LYS A 1 89 ? 4.909 1.692 -0.137 1.00 95.50 89 LYS A N 1
ATOM 714 C CA . LYS A 1 89 ? 6.172 1.942 -0.836 1.00 95.50 89 LYS A CA 1
ATOM 715 C C . LYS A 1 89 ? 6.107 1.550 -2.311 1.00 95.50 89 LYS A C 1
ATOM 717 O O . LYS A 1 89 ? 6.631 2.277 -3.158 1.00 95.50 89 LYS A O 1
ATOM 722 N N . ALA A 1 90 ? 5.418 0.455 -2.634 1.00 95.06 90 ALA A N 1
ATOM 723 C CA . ALA A 1 90 ? 5.140 0.088 -4.020 1.00 95.06 90 ALA A CA 1
ATOM 724 C C . ALA A 1 90 ? 4.272 1.155 -4.718 1.00 95.06 90 ALA A C 1
ATOM 726 O O . ALA A 1 90 ? 4.591 1.582 -5.825 1.00 95.06 90 ALA A O 1
ATOM 727 N N . MET A 1 91 ? 3.213 1.646 -4.066 1.00 92.69 91 MET A N 1
ATOM 728 C CA . MET A 1 91 ? 2.344 2.689 -4.625 1.00 92.69 91 MET A CA 1
ATOM 729 C C . MET A 1 91 ? 3.074 4.016 -4.849 1.00 92.69 91 MET A C 1
ATOM 731 O O . MET A 1 91 ? 2.921 4.611 -5.911 1.00 92.69 91 MET A O 1
ATOM 735 N N . GLU A 1 92 ? 3.864 4.467 -3.874 1.00 92.56 92 GLU A N 1
ATOM 736 C CA . GLU A 1 92 ? 4.684 5.678 -3.974 1.00 92.56 92 GLU A CA 1
ATOM 737 C C . GLU A 1 92 ? 5.645 5.579 -5.165 1.00 92.56 92 GLU A C 1
ATOM 739 O O . GLU A 1 92 ? 5.680 6.463 -6.016 1.00 92.56 92 GLU A O 1
ATOM 744 N N . THR A 1 93 ? 6.353 4.453 -5.292 1.00 92.94 93 THR A N 1
ATOM 745 C CA . THR A 1 93 ? 7.318 4.245 -6.381 1.00 92.94 93 THR A CA 1
ATOM 746 C C . THR A 1 93 ? 6.643 4.203 -7.756 1.00 92.94 93 THR A C 1
ATOM 748 O O . THR A 1 93 ? 7.164 4.774 -8.711 1.00 92.94 93 THR A O 1
ATOM 751 N N . ALA A 1 94 ? 5.463 3.584 -7.857 1.00 90.25 94 ALA A N 1
ATOM 752 C CA . ALA A 1 94 ? 4.675 3.527 -9.092 1.00 90.25 94 ALA A CA 1
ATOM 753 C C . ALA A 1 94 ? 4.125 4.892 -9.543 1.00 90.25 94 ALA A C 1
ATOM 755 O O . ALA A 1 94 ? 3.691 5.032 -10.683 1.00 90.25 94 ALA A O 1
ATOM 756 N N . GLN A 1 95 ? 4.111 5.888 -8.656 1.00 88.12 95 GLN A N 1
ATOM 757 C CA . GLN A 1 95 ? 3.610 7.237 -8.933 1.00 88.12 95 GLN A CA 1
ATOM 758 C C . GLN A 1 95 ? 4.721 8.229 -9.287 1.00 88.12 95 GLN A C 1
ATOM 760 O O . GLN A 1 95 ? 4.426 9.380 -9.611 1.00 88.12 95 GLN A O 1
ATOM 765 N N . ASN A 1 96 ? 5.986 7.812 -9.234 1.00 87.56 96 ASN A N 1
ATOM 766 C CA . ASN A 1 96 ? 7.106 8.682 -9.556 1.00 87.56 96 ASN A CA 1
ATOM 767 C C . ASN A 1 96 ? 7.088 9.076 -11.039 1.00 87.56 96 ASN A C 1
ATOM 769 O O . ASN A 1 96 ? 7.062 8.222 -11.919 1.00 87.56 96 ASN A O 1
ATOM 773 N N . CYS A 1 97 ? 7.189 10.379 -11.320 1.00 84.38 97 CYS A N 1
ATOM 774 C CA . CYS A 1 97 ? 7.290 10.890 -12.693 1.00 84.38 97 CYS A CA 1
ATOM 775 C C . CYS A 1 97 ? 8.641 10.581 -13.358 1.00 84.38 97 CYS A C 1
ATOM 777 O O . CYS A 1 97 ? 8.758 10.664 -14.576 1.00 84.38 97 CYS A O 1
ATOM 779 N N . ILE A 1 98 ? 9.672 10.284 -12.562 1.00 87.25 98 ILE A N 1
ATOM 780 C CA . I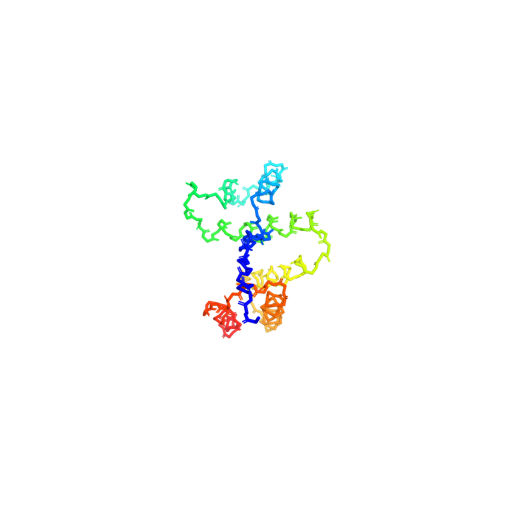LE A 1 98 ? 11.020 9.957 -13.032 1.00 87.25 98 ILE A CA 1
ATOM 781 C C . ILE A 1 98 ? 11.402 8.611 -12.428 1.00 87.25 98 ILE A C 1
ATOM 783 O O . ILE A 1 98 ? 11.505 8.469 -11.206 1.00 87.25 98 ILE A O 1
ATOM 787 N N . ILE A 1 99 ? 11.615 7.620 -13.288 1.00 93.06 99 ILE A N 1
ATOM 788 C CA . ILE A 1 99 ? 11.860 6.241 -12.880 1.00 93.06 99 ILE A CA 1
ATOM 789 C C . ILE A 1 99 ? 13.289 5.840 -13.250 1.00 93.06 99 ILE A C 1
ATOM 791 O O . ILE A 1 99 ? 13.784 6.136 -14.333 1.00 93.06 99 ILE A O 1
ATOM 795 N N . SER A 1 100 ? 13.968 5.183 -12.311 1.00 93.56 100 SER A N 1
ATOM 796 C CA . SER A 1 100 ? 15.283 4.575 -12.495 1.00 93.56 100 SER A CA 1
ATOM 797 C C . SER A 1 100 ? 15.165 3.061 -12.310 1.00 93.56 100 SER A C 1
ATOM 799 O O . SER A 1 100 ? 14.177 2.559 -11.771 1.00 93.56 100 SER A O 1
ATOM 801 N N . LYS A 1 101 ? 16.200 2.307 -12.690 1.00 94.50 101 LYS A N 1
ATOM 802 C CA . LYS A 1 101 ? 16.249 0.854 -12.436 1.00 94.50 101 LYS A CA 1
ATOM 803 C C . LYS A 1 101 ? 16.159 0.508 -10.944 1.00 94.50 101 LYS A C 1
ATOM 805 O O . LYS A 1 101 ? 15.622 -0.537 -10.580 1.00 94.50 101 LYS A O 1
ATOM 810 N N . GLU A 1 102 ? 16.647 1.397 -10.081 1.00 94.31 102 GLU A N 1
ATOM 811 C CA . GLU A 1 102 ? 16.546 1.251 -8.626 1.00 94.31 102 GLU A CA 1
ATOM 812 C C . GLU A 1 102 ? 15.094 1.386 -8.159 1.00 94.31 102 GLU A C 1
ATOM 814 O O . GLU A 1 102 ? 14.648 0.610 -7.314 1.00 94.31 102 GLU A O 1
ATOM 819 N N . HIS A 1 103 ? 14.325 2.306 -8.754 1.00 94.88 103 HIS A N 1
ATOM 820 C CA . HIS A 1 103 ? 12.889 2.424 -8.497 1.00 94.88 103 HIS A CA 1
ATOM 821 C C . HIS A 1 103 ? 12.139 1.152 -8.911 1.00 94.88 103 HIS A C 1
ATOM 823 O O . HIS A 1 103 ? 11.355 0.642 -8.117 1.00 94.88 103 HIS A O 1
ATOM 829 N N . VAL A 1 104 ? 12.418 0.586 -10.089 1.00 95.50 104 VAL A N 1
ATOM 830 C CA . VAL A 1 104 ? 11.787 -0.678 -10.520 1.00 95.50 104 VAL A CA 1
ATOM 831 C C . VAL A 1 104 ? 12.086 -1.807 -9.539 1.00 95.50 104 VAL A C 1
ATOM 833 O O . VAL A 1 104 ? 11.171 -2.445 -9.024 1.00 95.50 104 VAL A O 1
ATOM 836 N N . THR A 1 105 ? 13.360 -1.977 -9.185 1.00 95.94 105 THR A N 1
ATOM 837 C CA . THR A 1 105 ? 13.784 -2.989 -8.206 1.00 95.94 105 THR A CA 1
ATOM 838 C C . THR A 1 105 ? 13.092 -2.787 -6.854 1.00 95.94 105 THR A C 1
ATOM 840 O O . THR A 1 105 ? 12.670 -3.743 -6.203 1.00 95.94 105 THR A O 1
ATOM 843 N N . SER A 1 106 ? 12.964 -1.537 -6.404 1.00 95.81 106 SER A N 1
ATOM 844 C CA . SER A 1 106 ? 12.264 -1.195 -5.164 1.00 95.81 106 SER A CA 1
ATOM 845 C C . SER A 1 106 ? 10.784 -1.581 -5.234 1.00 95.81 106 SER A C 1
ATOM 847 O O . SER A 1 106 ? 10.282 -2.264 -4.337 1.00 95.81 106 SER A O 1
ATOM 849 N N . TYR A 1 107 ? 10.105 -1.219 -6.327 1.00 96.88 107 TYR A N 1
ATOM 850 C CA . TYR A 1 107 ? 8.708 -1.566 -6.571 1.00 96.88 107 TYR A CA 1
ATOM 851 C C . TYR A 1 107 ? 8.480 -3.082 -6.515 1.00 96.88 107 TYR A C 1
ATOM 853 O O . TYR A 1 107 ? 7.657 -3.549 -5.725 1.00 96.88 107 TYR A O 1
ATOM 861 N N . GLU A 1 108 ? 9.242 -3.849 -7.300 1.00 96.50 108 GLU A N 1
ATOM 862 C CA . GLU A 1 108 ? 9.121 -5.308 -7.400 1.00 96.50 108 GLU A CA 1
ATOM 863 C C . GLU A 1 108 ? 9.333 -5.992 -6.044 1.00 96.50 108 GLU A C 1
ATOM 865 O O . GLU A 1 108 ? 8.569 -6.874 -5.639 1.00 96.50 108 GLU A O 1
ATOM 870 N N . ASN A 1 109 ? 10.330 -5.534 -5.285 1.00 97.50 109 ASN A N 1
ATOM 871 C CA . ASN A 1 109 ? 10.600 -6.056 -3.951 1.00 97.50 109 ASN A CA 1
ATOM 872 C C . ASN A 1 109 ? 9.433 -5.812 -2.989 1.00 97.50 109 ASN A C 1
ATOM 874 O O . ASN A 1 109 ? 9.036 -6.717 -2.249 1.00 97.50 109 ASN A O 1
ATOM 878 N N . HIS A 1 110 ? 8.890 -4.598 -2.978 1.00 98.00 110 HIS A N 1
ATOM 879 C CA . HIS A 1 110 ? 7.824 -4.222 -2.058 1.00 98.00 110 HIS A CA 1
ATOM 880 C C . HIS A 1 110 ? 6.477 -4.852 -2.430 1.00 98.00 110 HIS A C 1
ATOM 882 O O . HIS A 1 110 ? 5.796 -5.375 -1.545 1.00 98.00 110 HIS A O 1
ATOM 888 N N . ILE A 1 111 ? 6.117 -4.921 -3.717 1.00 97.31 111 ILE A N 1
ATOM 889 C CA . ILE A 1 111 ? 4.855 -5.551 -4.132 1.00 97.31 111 ILE A CA 1
ATOM 890 C C . ILE A 1 111 ? 4.850 -7.054 -3.822 1.00 97.31 111 ILE A C 1
ATOM 892 O O . ILE A 1 111 ? 3.852 -7.583 -3.330 1.00 97.31 111 ILE A O 1
ATOM 896 N N . VAL A 1 112 ? 5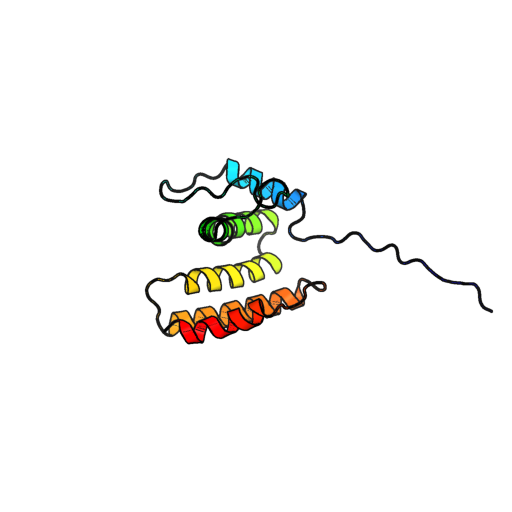.981 -7.747 -4.003 1.00 97.19 112 VAL A N 1
ATOM 897 C CA . VAL A 1 112 ? 6.102 -9.173 -3.659 1.00 97.19 112 VAL A CA 1
ATOM 898 C C . VAL A 1 112 ? 6.016 -9.397 -2.148 1.00 97.19 112 VAL A C 1
ATOM 900 O O . VAL A 1 112 ? 5.336 -10.331 -1.712 1.00 97.19 112 VAL A O 1
ATOM 903 N N . LYS A 1 113 ? 6.676 -8.560 -1.335 1.00 97.94 113 LYS A N 1
ATOM 904 C CA . LYS A 1 113 ? 6.581 -8.635 0.135 1.00 97.94 113 LYS A CA 1
ATOM 905 C C . LYS A 1 113 ? 5.148 -8.427 0.612 1.00 97.94 113 LYS A C 1
ATOM 907 O O . LYS A 1 113 ? 4.658 -9.252 1.382 1.00 97.94 113 LYS A O 1
ATOM 912 N N . TYR A 1 114 ? 4.468 -7.409 0.085 1.00 97.38 114 TYR A N 1
ATOM 913 C CA . TYR A 1 114 ? 3.064 -7.144 0.378 1.00 97.38 114 TYR A CA 1
ATOM 914 C C . TYR A 1 114 ? 2.174 -8.348 0.048 1.00 97.38 114 TYR A C 1
ATOM 916 O O . TYR A 1 114 ? 1.428 -8.819 0.899 1.00 97.38 114 TYR A O 1
ATOM 924 N N . LEU A 1 115 ? 2.263 -8.910 -1.161 1.00 96.69 115 LEU A N 1
ATOM 925 C CA . LEU A 1 115 ? 1.392 -10.025 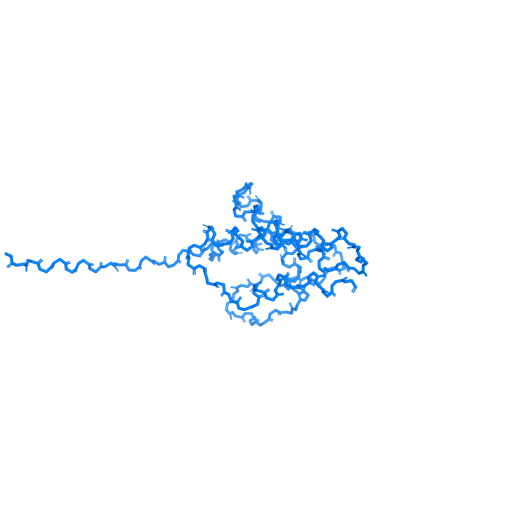-1.552 1.00 96.69 115 LEU A CA 1
ATOM 926 C C . LEU A 1 115 ? 1.632 -11.284 -0.707 1.00 96.69 115 LEU A C 1
ATOM 928 O O . LEU A 1 115 ? 0.677 -11.958 -0.312 1.00 96.69 115 LEU A O 1
ATOM 932 N N . LYS A 1 116 ? 2.894 -11.576 -0.367 1.00 96.12 116 LYS A N 1
ATOM 933 C CA . LYS A 1 116 ? 3.236 -12.669 0.556 1.00 96.12 116 LYS A CA 1
ATOM 934 C C . LYS A 1 116 ? 2.682 -12.415 1.958 1.00 96.12 116 LYS A C 1
ATOM 936 O O . LYS A 1 116 ? 2.120 -13.328 2.563 1.00 96.12 116 LYS A O 1
ATOM 941 N N . GLY A 1 117 ? 2.820 -11.193 2.466 1.00 96.31 117 GLY A N 1
ATOM 942 C CA . GLY A 1 117 ? 2.325 -10.815 3.784 1.00 96.31 117 GLY A CA 1
ATOM 943 C C . GLY A 1 117 ? 0.800 -10.835 3.864 1.00 96.31 117 GLY A C 1
ATOM 944 O O . GLY A 1 117 ? 0.263 -11.357 4.835 1.00 96.31 117 GLY A O 1
ATOM 945 N N . VAL A 1 118 ? 0.090 -10.395 2.822 1.00 94.31 118 VAL A N 1
ATOM 946 C CA . VAL A 1 118 ? -1.375 -10.504 2.729 1.00 94.31 118 VAL A CA 1
ATOM 947 C C . VAL A 1 118 ? -1.825 -11.958 2.840 1.00 94.31 118 VAL A C 1
ATOM 949 O O . VAL A 1 118 ? -2.696 -12.260 3.652 1.00 94.31 118 VAL A O 1
ATOM 952 N N . ASN A 1 119 ? -1.205 -12.863 2.077 1.00 92.75 119 ASN A N 1
ATOM 953 C CA . ASN A 1 119 ? -1.545 -14.286 2.113 1.00 92.75 119 ASN A CA 1
ATOM 954 C C . ASN A 1 119 ? -1.252 -14.925 3.485 1.00 92.75 119 ASN A C 1
ATOM 956 O O . ASN A 1 119 ? -1.958 -15.827 3.927 1.00 92.75 119 ASN A O 1
ATOM 960 N N . HIS A 1 120 ? -0.216 -14.450 4.181 1.00 93.94 120 HIS A N 1
ATOM 961 C CA . HIS A 1 120 ? 0.131 -14.925 5.520 1.00 93.94 120 HIS A CA 1
ATOM 962 C C . HIS A 1 120 ? -0.807 -14.383 6.615 1.00 93.94 120 HIS A C 1
ATOM 964 O O . HIS A 1 120 ? -1.197 -15.123 7.519 1.00 93.94 120 HIS A O 1
ATOM 970 N N . LEU A 1 121 ? -1.158 -13.097 6.549 1.00 93.81 121 LEU A N 1
ATOM 971 C CA . LEU A 1 121 ? -1.913 -12.387 7.586 1.00 93.81 121 LEU A CA 1
ATOM 972 C C . LEU A 1 121 ? -3.424 -12.607 7.479 1.00 93.81 121 LEU A C 1
ATOM 974 O O . LEU A 1 121 ? -4.110 -12.640 8.500 1.00 93.81 121 LEU A O 1
ATOM 978 N N . TYR A 1 122 ? -3.949 -12.759 6.264 1.00 91.81 122 TYR A N 1
ATOM 979 C CA . TYR A 1 122 ? -5.384 -12.778 6.001 1.00 91.81 122 TYR A CA 1
ATOM 980 C C . TYR A 1 122 ? -5.788 -14.104 5.354 1.00 91.81 122 TYR A C 1
ATOM 982 O O . TYR A 1 122 ? -5.833 -14.232 4.137 1.00 91.81 122 TYR A O 1
ATOM 990 N N . LYS A 1 123 ? -6.112 -15.103 6.182 1.00 87.12 123 LYS A N 1
ATOM 991 C CA . LYS A 1 123 ? -6.412 -16.478 5.730 1.00 87.12 123 LYS A CA 1
ATOM 992 C C . LYS A 1 123 ? -7.612 -16.586 4.784 1.00 87.12 123 LYS A C 1
ATOM 994 O O . LYS A 1 123 ? -7.654 -17.496 3.967 1.00 87.12 123 LYS A O 1
ATOM 999 N N . ASP A 1 124 ? -8.558 -15.655 4.886 1.00 87.62 124 ASP A N 1
ATOM 1000 C CA . ASP A 1 124 ? -9.748 -15.605 4.028 1.00 87.62 124 ASP A CA 1
ATOM 1001 C C . ASP A 1 124 ? -9.511 -14.804 2.734 1.00 87.62 124 ASP A C 1
ATOM 1003 O O . ASP A 1 124 ? -10.416 -14.634 1.912 1.00 87.62 124 ASP A O 1
ATOM 1007 N N . PHE A 1 125 ? -8.305 -14.265 2.537 1.00 88.56 125 PHE A N 1
ATOM 1008 C CA . PHE A 1 125 ? -7.979 -13.490 1.352 1.00 88.56 125 PHE A CA 1
ATOM 1009 C C . PHE A 1 125 ? -7.763 -14.397 0.141 1.00 88.56 125 PHE A C 1
ATOM 1011 O O . PHE A 1 125 ? -6.989 -15.348 0.171 1.00 88.56 125 PHE A O 1
ATOM 1018 N N . THR A 1 126 ? -8.413 -14.054 -0.970 1.00 91.62 126 THR A N 1
ATOM 1019 C CA . THR A 1 126 ? -8.227 -14.733 -2.255 1.00 91.62 126 THR A CA 1
ATOM 1020 C C . THR A 1 126 ? -7.517 -13.803 -3.234 1.00 91.62 126 THR A C 1
ATOM 1022 O O . THR A 1 126 ? -8.021 -12.719 -3.552 1.00 91.62 126 THR A O 1
ATOM 1025 N N . MET A 1 127 ? -6.367 -14.238 -3.757 1.00 91.19 127 MET A N 1
ATOM 1026 C CA . MET A 1 127 ? -5.656 -13.503 -4.802 1.00 91.19 127 MET A CA 1
ATOM 1027 C C . MET A 1 127 ? -6.494 -13.437 -6.083 1.00 91.19 127 MET A C 1
ATOM 1029 O O . MET A 1 127 ? -6.807 -14.437 -6.718 1.00 91.19 127 MET A O 1
ATOM 1033 N N . LYS A 1 128 ? -6.844 -12.213 -6.469 1.00 92.62 128 LYS A N 1
ATOM 1034 C CA . LYS A 1 128 ? -7.449 -11.868 -7.765 1.00 92.62 128 LYS A CA 1
ATOM 1035 C C . LYS A 1 128 ? -6.390 -11.605 -8.849 1.00 92.62 128 LYS A C 1
ATOM 1037 O O . LYS A 1 128 ? -5.290 -11.186 -8.485 1.00 92.62 128 LYS A O 1
ATOM 1042 N N . PRO A 1 129 ? -6.740 -11.697 -10.150 1.00 94.81 129 PRO A N 1
ATOM 1043 C CA . PRO A 1 129 ? -5.823 -11.406 -11.260 1.00 94.81 129 PRO A CA 1
ATOM 1044 C C . PRO A 1 129 ? -5.141 -10.037 -11.179 1.00 94.81 129 PRO A C 1
ATOM 1046 O O . PRO A 1 129 ? -3.985 -9.908 -11.552 1.00 94.81 129 PRO A O 1
ATOM 1049 N N . ILE A 1 130 ? -5.810 -9.023 -10.621 1.00 91.81 130 ILE A N 1
ATOM 1050 C CA . ILE A 1 130 ? -5.208 -7.694 -10.432 1.00 91.81 130 ILE A CA 1
ATOM 1051 C C . ILE A 1 130 ? -3.950 -7.722 -9.549 1.00 91.81 130 ILE A C 1
ATOM 1053 O O . ILE A 1 130 ? -3.034 -6.942 -9.776 1.00 91.81 130 ILE A O 1
ATOM 1057 N N . HIS A 1 131 ? -3.864 -8.639 -8.581 1.00 93.88 131 HIS A N 1
ATOM 1058 C CA . HIS A 1 131 ? -2.672 -8.782 -7.744 1.00 93.88 131 HIS A CA 1
ATOM 1059 C C . HIS A 1 131 ? -1.504 -9.367 -8.531 1.00 93.88 131 HIS A C 1
ATOM 1061 O O . HIS A 1 131 ? -0.380 -8.927 -8.345 1.00 93.88 131 HIS A O 1
ATOM 1067 N N . HIS A 1 132 ? -1.782 -10.314 -9.430 1.00 91.88 132 HIS A N 1
ATOM 1068 C CA . HIS A 1 132 ? -0.786 -10.836 -10.361 1.00 91.88 132 HIS A CA 1
ATOM 1069 C C . HIS A 1 132 ? -0.324 -9.740 -11.327 1.00 91.88 132 HIS A C 1
ATOM 1071 O O . HIS A 1 132 ? 0.868 -9.513 -11.479 1.00 91.88 132 HIS A O 1
ATOM 1077 N N . MET A 1 133 ? -1.263 -8.983 -11.906 1.00 93.12 133 MET A N 1
ATOM 1078 C CA . MET A 1 133 ? -0.932 -7.859 -12.790 1.00 93.12 133 MET A CA 1
ATOM 1079 C C . MET A 1 133 ? -0.077 -6.797 -12.097 1.00 93.12 133 MET A C 1
ATOM 1081 O O . MET A 1 133 ? 0.828 -6.254 -12.720 1.00 93.12 133 MET A O 1
ATOM 1085 N N . ALA A 1 134 ? -0.314 -6.531 -10.810 1.00 93.88 134 ALA A N 1
ATOM 1086 C CA . ALA A 1 134 ? 0.522 -5.612 -10.044 1.00 93.88 134 ALA A CA 1
ATOM 1087 C C . ALA A 1 134 ? 1.990 -6.073 -9.975 1.00 93.88 134 ALA A C 1
ATOM 1089 O O . ALA A 1 134 ? 2.883 -5.239 -9.983 1.00 93.88 134 ALA A O 1
ATOM 1090 N N . GLN A 1 135 ? 2.274 -7.379 -9.978 1.00 94.19 135 GLN A N 1
ATOM 1091 C CA . GLN A 1 135 ? 3.660 -7.871 -9.976 1.00 94.19 135 GLN A CA 1
ATOM 1092 C C . GLN A 1 135 ? 4.408 -7.536 -11.270 1.00 94.19 135 GLN A C 1
ATOM 1094 O O . GLN A 1 135 ? 5.619 -7.361 -11.228 1.00 94.19 135 GLN A O 1
ATOM 1099 N N . HIS A 1 136 ? 3.691 -7.398 -12.386 1.00 94.12 136 HIS A N 1
ATOM 1100 C CA . HIS A 1 136 ? 4.270 -7.077 -13.691 1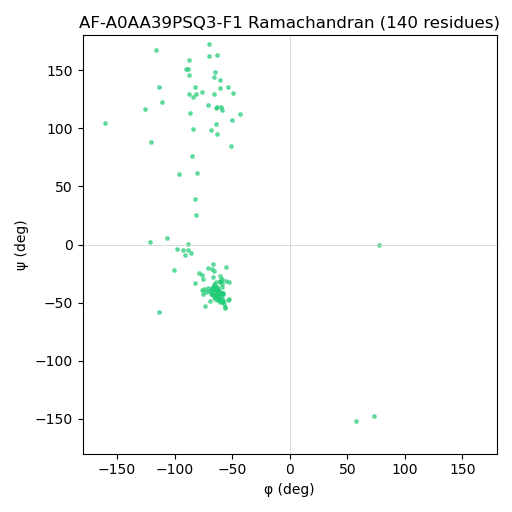.00 94.12 136 HIS A CA 1
ATOM 1101 C C . HIS A 1 136 ? 4.395 -5.576 -13.953 1.00 94.12 136 HIS A C 1
ATOM 1103 O O . HIS A 1 136 ? 4.955 -5.190 -14.972 1.00 94.12 136 HIS A O 1
ATOM 1109 N N . LEU A 1 137 ? 3.898 -4.703 -13.067 1.00 92.88 137 LEU A N 1
ATOM 1110 C CA . LEU A 1 137 ? 3.947 -3.260 -13.321 1.00 92.88 137 LEU A CA 1
ATOM 1111 C C . LEU A 1 137 ? 5.389 -2.757 -13.506 1.00 92.88 137 LEU A C 1
ATOM 1113 O O . LEU A 1 137 ? 5.606 -1.881 -14.336 1.00 92.88 137 LEU A O 1
ATOM 1117 N N . GLY A 1 138 ? 6.362 -3.352 -12.806 1.00 92.12 138 GLY A N 1
ATOM 1118 C CA . GLY A 1 138 ? 7.785 -3.021 -12.942 1.00 92.12 138 GLY A CA 1
ATOM 1119 C C . GLY A 1 138 ? 8.320 -3.138 -14.376 1.00 92.12 138 GLY A C 1
ATOM 1120 O O . GLY A 1 138 ? 9.149 -2.326 -14.782 1.00 92.12 138 GLY A O 1
ATOM 1121 N N . GLU A 1 139 ? 7.779 -4.058 -15.179 1.00 92.50 139 GLU A N 1
ATOM 1122 C CA . GLU A 1 139 ? 8.165 -4.263 -16.584 1.00 92.50 139 GLU A CA 1
ATOM 1123 C C . GLU A 1 139 ? 7.773 -3.082 -17.487 1.00 92.50 139 GLU A C 1
ATOM 1125 O O . GLU A 1 139 ? 8.355 -2.898 -18.553 1.00 92.50 139 GLU A O 1
ATOM 1130 N N . PHE A 1 140 ? 6.809 -2.264 -17.052 1.00 90.44 140 PHE A N 1
ATOM 1131 C CA . PHE A 1 140 ? 6.274 -1.118 -17.796 1.00 90.44 140 PHE A CA 1
ATOM 1132 C C . PHE A 1 140 ? 6.725 0.235 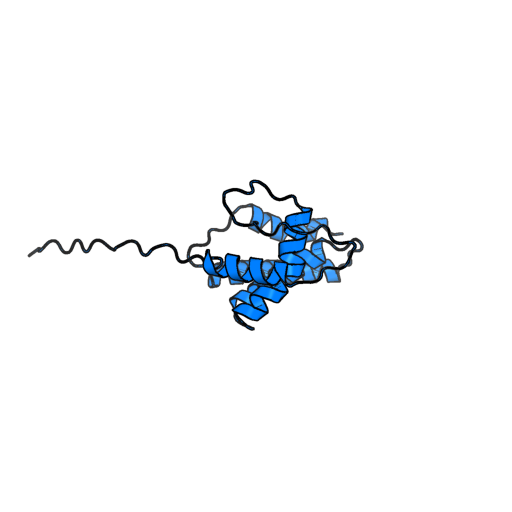-17.232 1.00 90.44 140 PHE A C 1
ATOM 1134 O O . PHE A 1 140 ? 6.226 1.277 -17.650 1.00 90.44 140 PHE A O 1
ATOM 1141 N N . MET A 1 141 ? 7.619 0.229 -16.242 1.00 86.62 141 MET A N 1
ATOM 1142 C CA . MET A 1 141 ? 8.051 1.433 -15.532 1.00 86.62 141 MET A CA 1
ATOM 1143 C C . MET A 1 141 ? 9.290 2.112 -16.152 1.00 86.62 141 MET A C 1
ATOM 1145 O O . MET A 1 141 ? 9.625 3.215 -15.726 1.00 86.62 141 MET A O 1
ATOM 1149 N N . LEU A 1 142 ? 9.969 1.493 -17.128 1.00 81.56 142 LEU A N 1
ATOM 1150 C CA . LEU A 1 142 ? 11.161 2.039 -17.808 1.00 81.56 142 LEU A CA 1
ATOM 1151 C C . LEU A 1 142 ? 10.884 2.459 -19.250 1.00 81.56 142 LEU A C 1
ATOM 1153 O O . LEU A 1 142 ? 10.124 1.742 -19.936 1.00 81.56 142 LEU A O 1
#

Nearest PDB structures (foldseek):
  4epz-assembly1_A  TM=4.141E-01  e=7.077E+00  Bacteroides uniformis ATCC 8492

Foldseek 3Di:
DDPPPPPPPPPPDDDDPCDPVLLVQLLVVLVVDDDDPPQDRQDSCPPDPPPPDDDPSSVLCCLQPRCLVSVCVVPNPDLVSVLSVLVNLLSVLLPDPDHDPVSLVSNLVSLVSNVVSCVVPPVPDDDDVVSVVSNCSSVVRD

pLDDT: mean 83.27, std 15.58, range [34.75, 98.0]

Sequence (142 aa):
MESDVKKEREKAKPCHVLGKSVIEEIQKDMENSVLLLSLIRAPLDWGTMCRGKLSVDQWRIICTIHLPIMLVRLWGLSLMVKNFMDLYKAMETAQNCIISKEHVTSYENHIVKYLKGVNHLYKDFTMKPIHHMAQHLGEFML

Secondary structure (DSSP, 8-state):
-----------PPP--TT-HHHHHHHHHHHHH----TTSPPPPTTTTSTTS-PPPHHHHHHIIIIIHHHHHHHHHTT-HHHHHHHHHHHHHHHHT-SS--HHHHHHHHHHHHHHHHHHHHH-TT----HHHHHHHTGGGG--